Protein AF-A0AAW9EBA1-F1 (afdb_monomer)

Nearest PDB structures (foldseek):
  1f4n-assembly1_A  TM=6.784E-01  e=3.614E+00  Escherichia coli
  1f4m-assembly2_D  TM=6.315E-01  e=3.843E+00  Escherichia 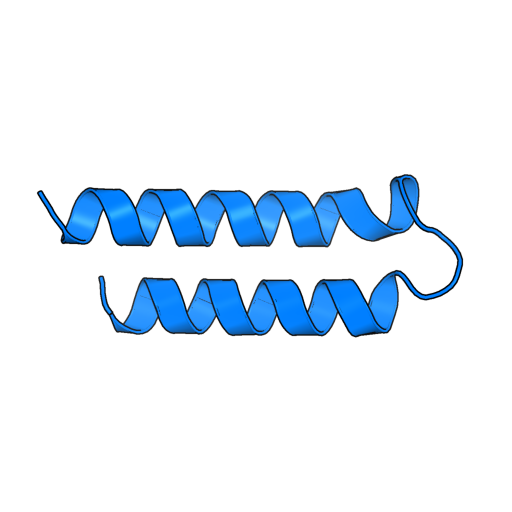coli
  1f4m-assembly1_B  TM=6.894E-01  e=6.285E+00  Escherichia coli

Secondary structure (DSSP, 8-state):
-HHHHHHHHHHHHHHHHHHHHHH-SSSHHHHHHHHHHHHHHHHHT-

Solvent-accessible surface area (backbone atoms only — not comparable to full-atom values): 2356 Å² total; per-residue (Å²): 119,65,46,64,50,22,48,52,50,17,49,52,30,40,55,46,27,71,46,28,52,78,78,33,69,81,70,16,69,66,53,22,53,50,29,44,49,51,17,52,52,29,50,73,73,68

pLDDT: mean 88.81, std 8.72, range [59.88, 96.38]

Sequence (46 aa):
MSNTTHYENANFLRELAESLPRILPEGGPDKAALLQRLANEELAQA

Radius of gyration: 11.21 Å; Cα contacts (8 Å, |Δi|>4): 47; chains: 1; bounding box: 25×13×30 Å

Foldseek 3Di:
DLQVVLQVQLVVLQVCLVCQCVVPVDPSPVSSVVSNVVSVVSNVVD

Mean predicted aligned error: 4.07 Å

Organism: Klebsiella aerogenes (NCBI:txid548)

Structure (mmCIF, N/CA/C/O backbone):
data_AF-A0AAW9EBA1-F1
#
_entry.id   AF-A0AAW9EBA1-F1
#
loop_
_atom_site.group_PDB
_atom_site.id
_atom_site.type_symbol
_atom_site.label_atom_id
_atom_site.label_alt_id
_atom_site.label_comp_id
_atom_site.label_asym_id
_atom_site.label_entity_id
_atom_site.label_seq_id
_atom_site.p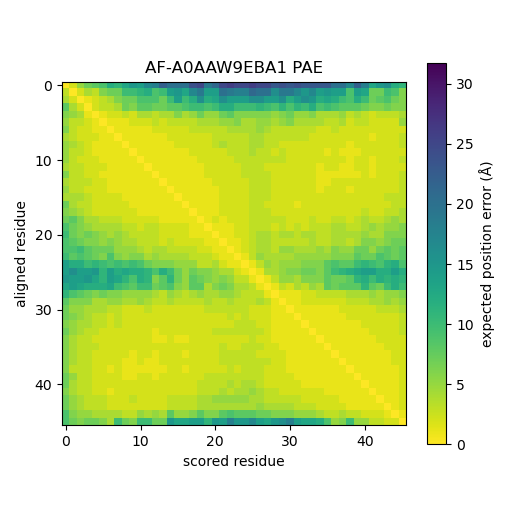dbx_PDB_ins_code
_atom_site.Cartn_x
_atom_site.Cartn_y
_atom_site.Cartn_z
_atom_site.occupancy
_atom_site.B_iso_or_equiv
_atom_site.auth_seq_id
_atom_site.auth_comp_id
_atom_site.auth_asym_id
_atom_site.auth_atom_id
_atom_site.pdbx_PDB_model_num
ATOM 1 N N . MET A 1 1 ? -9.682 1.347 17.342 1.00 59.88 1 MET A N 1
ATOM 2 C CA . MET A 1 1 ? -8.477 1.920 16.700 1.00 59.88 1 MET A CA 1
ATOM 3 C C . MET A 1 1 ? -7.915 1.015 15.607 1.00 59.88 1 MET A C 1
ATOM 5 O O . MET A 1 1 ? -7.161 1.512 14.789 1.00 59.88 1 MET A O 1
ATOM 9 N N . SER A 1 2 ? -8.298 -0.265 15.538 1.00 63.44 2 SER A N 1
ATOM 10 C CA . SER A 1 2 ? -7.756 -1.204 14.546 1.00 63.44 2 SER A CA 1
ATOM 11 C C . SER A 1 2 ? -8.173 -0.904 13.099 1.00 63.44 2 SER A C 1
ATOM 13 O O . SER A 1 2 ? -7.316 -0.926 12.228 1.00 63.44 2 SER A O 1
ATOM 15 N N . ASN A 1 3 ? -9.433 -0.526 12.836 1.00 69.75 3 ASN A N 1
ATOM 16 C CA . ASN A 1 3 ? -9.895 -0.226 11.469 1.00 69.75 3 ASN A CA 1
ATOM 17 C C . ASN A 1 3 ? -9.081 0.900 10.816 1.00 69.75 3 ASN A C 1
ATOM 19 O O . ASN A 1 3 ? -8.628 0.762 9.688 1.00 69.75 3 ASN A O 1
ATOM 23 N N . THR A 1 4 ? -8.827 1.994 11.544 1.00 77.25 4 THR A N 1
ATOM 24 C CA . THR A 1 4 ? -7.989 3.108 11.066 1.00 77.25 4 THR A CA 1
ATOM 25 C C . THR A 1 4 ? -6.588 2.645 10.668 1.00 77.25 4 THR A C 1
ATOM 27 O O . THR A 1 4 ? -6.124 3.011 9.596 1.00 77.25 4 THR A O 1
ATOM 30 N N . THR A 1 5 ? -5.974 1.759 11.456 1.00 87.00 5 THR A N 1
ATOM 31 C CA . THR A 1 5 ? -4.642 1.211 11.162 1.00 87.00 5 THR A CA 1
ATOM 32 C C . THR A 1 5 ? -4.636 0.325 9.915 1.00 87.00 5 THR A C 1
ATOM 34 O O . THR A 1 5 ? -3.711 0.415 9.115 1.00 87.00 5 THR A O 1
ATOM 37 N N . HIS A 1 6 ? -5.676 -0.484 9.697 1.00 90.50 6 HIS A N 1
ATOM 38 C CA . HIS A 1 6 ? -5.784 -1.303 8.486 1.00 90.50 6 HIS A CA 1
ATOM 39 C C . HIS A 1 6 ? -5.966 -0.453 7.217 1.00 90.50 6 HIS A C 1
ATOM 41 O O . HIS A 1 6 ? -5.326 -0.722 6.200 1.00 90.50 6 HIS A O 1
ATOM 47 N N . TYR A 1 7 ? -6.759 0.625 7.275 1.00 91.56 7 TYR A N 1
ATOM 48 C CA . TYR A 1 7 ? -6.873 1.571 6.156 1.00 91.56 7 TYR A CA 1
ATOM 49 C C . TYR A 1 7 ? -5.548 2.288 5.857 1.00 91.56 7 TYR A C 1
ATOM 51 O O . TYR A 1 7 ? -5.181 2.431 4.690 1.00 91.56 7 TYR A O 1
ATOM 59 N N . GLU A 1 8 ? -4.816 2.715 6.889 1.00 93.62 8 GLU A N 1
ATOM 60 C CA . GLU A 1 8 ? -3.500 3.351 6.739 1.00 93.62 8 GLU A CA 1
ATOM 61 C C . GLU A 1 8 ? -2.477 2.394 6.111 1.00 93.62 8 GLU A C 1
ATOM 63 O O . GLU A 1 8 ? -1.783 2.763 5.160 1.00 93.62 8 GLU A O 1
ATOM 68 N N . ASN A 1 9 ? -2.438 1.142 6.578 1.00 94.31 9 ASN A N 1
ATOM 69 C CA . ASN A 1 9 ? -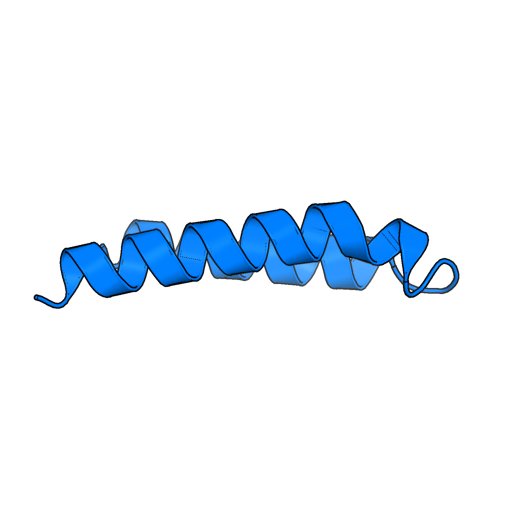1.567 0.103 6.029 1.00 94.31 9 ASN A CA 1
ATOM 70 C C . ASN A 1 9 ? -1.892 -0.192 4.563 1.00 94.31 9 ASN A C 1
ATOM 72 O O . ASN A 1 9 ? -0.992 -0.244 3.723 1.00 94.31 9 ASN A O 1
ATOM 76 N N . ALA A 1 10 ? -3.176 -0.347 4.235 1.00 95.50 10 ALA A N 1
ATOM 77 C CA . ALA A 1 10 ? -3.611 -0.576 2.867 1.00 95.50 10 ALA A CA 1
ATOM 78 C C . ALA A 1 10 ? -3.209 0.569 1.931 1.00 95.50 10 ALA A C 1
ATOM 80 O O . ALA A 1 10 ? -2.738 0.321 0.818 1.00 95.50 10 ALA A O 1
ATOM 81 N N . ASN A 1 11 ? -3.363 1.818 2.380 1.00 95.12 11 ASN A N 1
ATOM 82 C CA . ASN A 1 11 ? -2.987 2.974 1.577 1.00 95.12 11 ASN A CA 1
ATOM 83 C C . ASN A 1 11 ? -1.472 3.017 1.343 1.00 95.12 11 ASN A C 1
ATOM 85 O O . ASN A 1 11 ? -1.039 3.126 0.197 1.00 95.12 11 ASN A O 1
ATOM 89 N N . PHE A 1 12 ? -0.676 2.809 2.397 1.00 96.00 12 PHE A N 1
ATOM 90 C CA . PHE A 1 12 ? 0.783 2.752 2.302 1.00 96.00 12 PHE A CA 1
ATOM 91 C C . PHE A 1 12 ? 1.267 1.678 1.317 1.00 96.00 12 PHE A C 1
ATOM 93 O O . PHE A 1 12 ? 2.120 1.938 0.468 1.00 96.00 12 PHE A O 1
ATOM 100 N N . LEU A 1 13 ? 0.708 0.468 1.396 1.00 96.38 13 LEU A N 1
ATOM 101 C CA . LEU A 1 13 ? 1.069 -0.639 0.507 1.00 96.38 13 LEU A CA 1
ATOM 102 C C . LEU A 1 13 ? 0.746 -0.333 -0.958 1.00 96.38 13 LEU A C 1
ATOM 104 O O . LEU A 1 13 ? 1.503 -0.717 -1.854 1.00 96.38 13 LEU A O 1
ATOM 108 N N . ARG A 1 14 ? -0.348 0.392 -1.205 1.00 95.25 14 ARG A N 1
ATOM 109 C CA . ARG A 1 14 ? -0.748 0.809 -2.549 1.00 95.25 14 ARG A CA 1
ATOM 110 C C . ARG A 1 14 ? 0.196 1.869 -3.113 1.00 95.25 14 ARG A C 1
ATOM 112 O O . ARG A 1 14 ? 0.719 1.678 -4.209 1.00 95.25 14 ARG A O 1
ATOM 119 N N . GLU A 1 15 ? 0.518 2.890 -2.323 1.00 96.25 15 GLU A N 1
ATOM 120 C CA . GLU A 1 15 ? 1.488 3.928 -2.695 1.00 96.25 15 GLU A CA 1
ATOM 121 C C . GLU A 1 15 ? 2.888 3.343 -2.956 1.00 96.25 15 GLU A C 1
ATOM 123 O O . GLU A 1 15 ? 3.590 3.749 -3.892 1.00 96.25 15 GLU A O 1
ATOM 128 N N . LEU A 1 16 ? 3.288 2.338 -2.168 1.00 94.69 16 LEU A N 1
ATOM 129 C CA . LEU A 1 16 ? 4.543 1.618 -2.366 1.00 94.69 16 LEU A CA 1
ATOM 130 C C . LEU A 1 16 ? 4.530 0.812 -3.669 1.00 94.69 16 LEU A C 1
ATOM 132 O O . LEU A 1 16 ? 5.517 0.843 -4.402 1.00 94.69 16 LEU A O 1
ATOM 136 N N . ALA A 1 17 ? 3.424 0.132 -3.988 1.00 93.94 17 ALA A N 1
ATOM 137 C CA . ALA A 1 17 ? 3.268 -0.603 -5.243 1.00 93.94 17 ALA A CA 1
ATOM 138 C C . ALA A 1 17 ? 3.340 0.318 -6.471 1.00 93.94 17 ALA A C 1
ATOM 140 O O . ALA A 1 17 ? 3.929 -0.053 -7.484 1.00 93.94 17 ALA A O 1
ATOM 141 N N . GLU A 1 18 ? 2.772 1.521 -6.376 1.00 93.31 18 GLU A N 1
ATOM 142 C CA . GLU A 1 18 ? 2.787 2.532 -7.441 1.00 93.31 18 GLU A CA 1
ATOM 143 C C . GLU A 1 18 ? 4.171 3.171 -7.624 1.00 93.31 18 GLU A C 1
ATOM 145 O O . GLU A 1 18 ? 4.580 3.485 -8.745 1.00 93.31 18 GLU A O 1
ATOM 150 N N . SER A 1 19 ? 4.925 3.322 -6.534 1.00 92.75 19 SER A N 1
ATOM 151 C CA . SER A 1 19 ? 6.285 3.872 -6.557 1.00 92.75 19 SER A CA 1
ATOM 152 C C . SER A 1 19 ? 7.344 2.831 -6.937 1.00 92.75 19 SER A C 1
ATOM 154 O O . SER A 1 19 ? 8.413 3.185 -7.442 1.00 92.75 19 SER A O 1
ATOM 156 N N . LEU A 1 20 ? 7.055 1.541 -6.740 1.00 90.06 20 LEU A N 1
ATOM 157 C CA . LEU A 1 20 ? 8.004 0.445 -6.930 1.00 90.06 20 LEU A CA 1
ATOM 158 C C . LEU A 1 20 ? 8.648 0.393 -8.324 1.00 90.06 20 LEU A C 1
ATOM 160 O O . LEU A 1 20 ? 9.861 0.224 -8.377 1.00 90.06 20 LEU A O 1
ATOM 164 N N . PRO A 1 21 ? 7.925 0.584 -9.445 1.00 85.94 21 PRO A N 1
ATOM 165 C CA . PRO A 1 21 ? 8.524 0.561 -10.780 1.00 85.94 21 PRO A CA 1
ATOM 166 C C . PRO A 1 21 ? 9.575 1.655 -11.0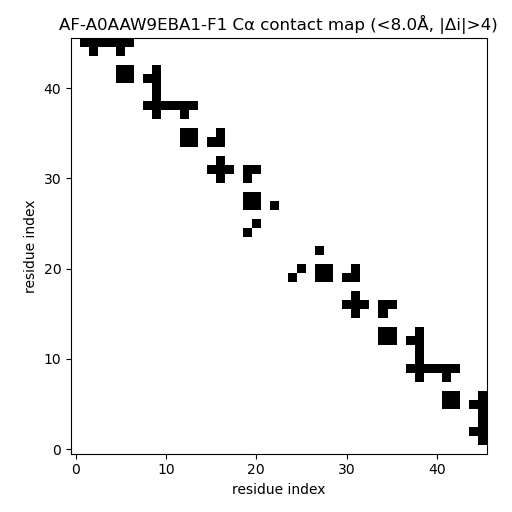03 1.00 85.94 21 PRO A C 1
ATOM 168 O O . PRO A 1 21 ? 10.450 1.501 -11.851 1.00 85.94 21 PRO A O 1
ATOM 171 N N . ARG A 1 22 ? 9.507 2.762 -10.246 1.00 88.75 22 ARG A N 1
ATOM 172 C CA . ARG A 1 22 ? 10.523 3.826 -10.280 1.00 88.75 22 ARG A CA 1
ATOM 173 C C . ARG A 1 22 ? 11.742 3.495 -9.420 1.00 88.75 22 ARG A C 1
ATOM 175 O O . ARG A 1 22 ? 12.845 3.893 -9.774 1.00 88.75 22 ARG A O 1
ATOM 182 N N . ILE A 1 23 ? 11.541 2.802 -8.298 1.00 88.50 23 ILE A N 1
ATOM 183 C CA . ILE A 1 23 ? 12.597 2.474 -7.323 1.00 88.50 23 ILE A CA 1
ATOM 184 C C . ILE A 1 23 ? 13.343 1.195 -7.730 1.00 88.50 23 ILE A C 1
ATOM 186 O O . ILE A 1 23 ? 14.555 1.094 -7.563 1.00 88.50 23 ILE A O 1
ATOM 190 N N . LEU A 1 24 ? 12.614 0.220 -8.271 1.00 87.38 24 LEU A N 1
ATOM 191 C CA . LEU A 1 24 ? 13.112 -1.081 -8.692 1.00 87.38 24 LEU A CA 1
ATOM 192 C C . LEU A 1 24 ? 12.545 -1.434 -10.081 1.00 87.38 24 LEU A C 1
ATOM 194 O O . LEU A 1 24 ? 11.558 -2.167 -10.186 1.00 87.38 24 LEU A O 1
ATOM 198 N N . PRO A 1 25 ? 13.147 -0.900 -11.158 1.00 78.19 25 PRO A N 1
ATOM 199 C CA . PRO A 1 25 ? 12.657 -1.110 -12.519 1.00 78.19 25 PRO A CA 1
ATOM 200 C C . PRO A 1 25 ? 12.794 -2.569 -12.9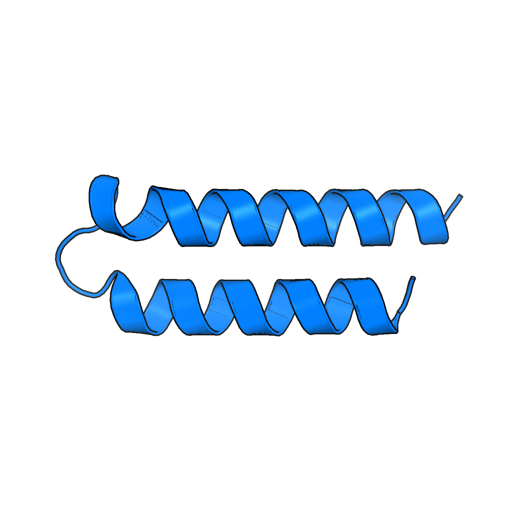89 1.00 78.19 25 PRO A C 1
ATOM 202 O O . PRO A 1 25 ? 11.949 -3.048 -13.743 1.00 78.19 25 PRO A O 1
ATOM 205 N N . GLU A 1 26 ? 13.794 -3.311 -12.499 1.00 81.44 26 GLU A N 1
ATOM 206 C CA . GLU A 1 26 ? 13.948 -4.750 -12.753 1.00 81.44 26 GLU A CA 1
ATOM 207 C C . GLU A 1 26 ? 13.283 -5.570 -11.631 1.00 81.44 26 GLU A C 1
ATOM 209 O O . GLU A 1 26 ? 13.713 -5.549 -10.480 1.00 81.44 26 GLU A O 1
ATOM 214 N N . GLY A 1 27 ? 12.198 -6.286 -11.947 1.00 74.56 27 GLY A N 1
ATOM 215 C CA . GLY A 1 27 ? 11.426 -7.074 -10.968 1.00 74.56 27 GLY A CA 1
ATOM 216 C C 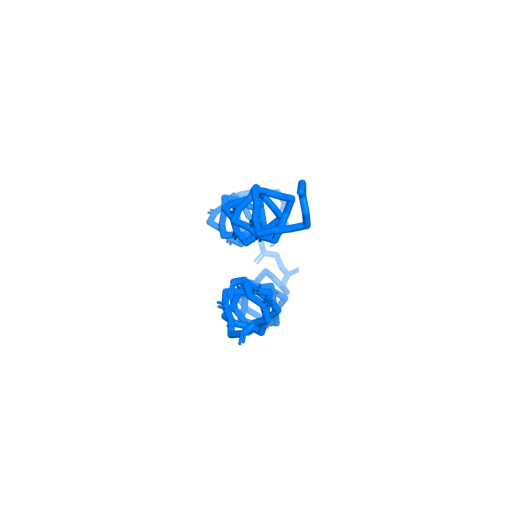. GLY A 1 27 ? 10.380 -6.280 -10.169 1.00 74.56 27 GLY A C 1
ATOM 217 O O . GLY A 1 27 ? 9.770 -6.812 -9.239 1.00 74.56 27 GLY A O 1
ATOM 218 N N . GLY A 1 28 ? 10.148 -5.016 -10.534 1.00 79.56 28 GLY A N 1
ATOM 219 C CA . GLY A 1 28 ? 9.089 -4.166 -9.985 1.00 79.56 28 GLY A CA 1
ATOM 220 C C . GLY A 1 28 ? 7.654 -4.671 -10.210 1.00 79.56 28 GLY A C 1
ATOM 221 O O . GLY A 1 28 ? 6.868 -4.596 -9.268 1.00 79.56 28 GLY A O 1
ATOM 222 N N . PRO A 1 29 ? 7.282 -5.222 -11.386 1.00 85.94 29 PRO A N 1
ATOM 223 C CA . PRO A 1 29 ? 5.896 -5.616 -11.663 1.00 85.94 29 PRO A CA 1
ATOM 224 C C . PRO A 1 29 ? 5.369 -6.724 -10.742 1.00 85.94 29 PRO A C 1
ATOM 226 O O . PRO A 1 29 ? 4.282 -6.590 -10.181 1.00 85.94 29 PRO A O 1
ATOM 229 N N . ASP A 1 30 ? 6.153 -7.784 -10.524 1.00 89.56 30 ASP A N 1
ATOM 230 C CA . ASP A 1 30 ? 5.744 -8.913 -9.678 1.00 89.56 30 ASP A CA 1
ATOM 231 C C . ASP A 1 30 ? 5.608 -8.492 -8.212 1.00 89.56 30 ASP A C 1
ATOM 233 O O . ASP A 1 30 ? 4.649 -8.841 -7.524 1.00 89.56 30 ASP A O 1
ATOM 237 N N . LYS A 1 31 ? 6.551 -7.676 -7.732 1.00 90.31 31 LYS A N 1
ATOM 238 C CA . LYS A 1 31 ? 6.530 -7.157 -6.362 1.00 90.31 31 LYS A CA 1
ATOM 239 C C . LYS A 1 31 ? 5.419 -6.128 -6.154 1.00 90.31 31 LYS A C 1
ATOM 241 O O . LYS A 1 31 ? 4.776 -6.147 -5.108 1.00 90.31 31 LYS A O 1
ATOM 246 N N . ALA A 1 32 ? 5.138 -5.280 -7.142 1.00 92.88 32 ALA A N 1
ATOM 247 C CA . ALA A 1 32 ? 4.006 -4.358 -7.101 1.00 92.88 32 ALA A CA 1
ATOM 248 C C . ALA A 1 32 ? 2.673 -5.119 -7.031 1.00 92.88 32 ALA A C 1
ATOM 250 O O . ALA A 1 32 ? 1.802 -4.752 -6.245 1.00 92.88 32 ALA A O 1
ATOM 251 N N . ALA A 1 33 ? 2.533 -6.224 -7.770 1.00 93.00 33 ALA A N 1
ATOM 252 C CA . ALA A 1 33 ? 1.347 -7.075 -7.700 1.00 93.00 33 ALA A CA 1
ATOM 253 C C . ALA A 1 33 ? 1.161 -7.721 -6.313 1.00 93.00 33 ALA A C 1
ATOM 255 O O . ALA A 1 33 ? 0.035 -7.806 -5.819 1.00 93.00 33 ALA A O 1
ATOM 256 N N . LEU A 1 34 ? 2.247 -8.143 -5.653 1.00 95.38 34 LEU A N 1
ATOM 257 C CA . LEU A 1 34 ? 2.193 -8.657 -4.278 1.00 95.38 34 LEU A CA 1
ATOM 258 C C . LEU A 1 34 ? 1.766 -7.578 -3.274 1.00 95.38 34 LEU A C 1
ATOM 260 O O . LEU A 1 34 ? 0.916 -7.835 -2.426 1.00 95.38 34 LEU A O 1
ATOM 264 N N . LEU A 1 35 ? 2.306 -6.366 -3.397 1.00 95.62 35 LEU A N 1
ATOM 265 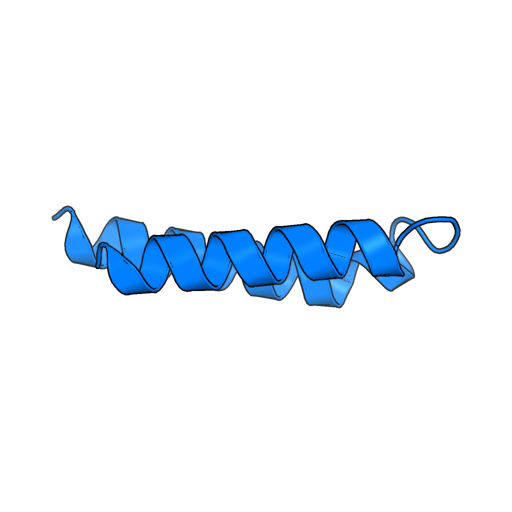C CA . LEU A 1 35 ? 1.943 -5.241 -2.532 1.00 95.62 35 LEU A CA 1
ATOM 266 C C . LEU A 1 35 ? 0.476 -4.829 -2.705 1.00 95.62 35 LEU A C 1
ATOM 268 O O . LEU A 1 35 ? -0.210 -4.584 -1.718 1.00 95.62 35 LEU A O 1
ATOM 272 N N . GLN A 1 36 ? -0.033 -4.826 -3.941 1.00 94.75 36 GLN A N 1
ATOM 273 C CA . GLN A 1 36 ? -1.455 -4.584 -4.205 1.00 94.75 36 GLN A CA 1
ATOM 274 C C . GLN A 1 36 ? -2.352 -5.658 -3.583 1.00 94.75 36 GLN A C 1
ATOM 276 O O . GLN A 1 36 ? -3.419 -5.337 -3.064 1.00 94.75 36 GLN A O 1
ATOM 281 N N . ARG A 1 37 ? -1.936 -6.931 -3.607 1.00 96.19 37 ARG A N 1
ATOM 282 C CA . ARG A 1 37 ? -2.670 -8.011 -2.929 1.00 96.19 37 ARG A CA 1
ATOM 283 C C . ARG A 1 37 ? -2.717 -7.795 -1.422 1.00 96.19 37 ARG A C 1
ATOM 28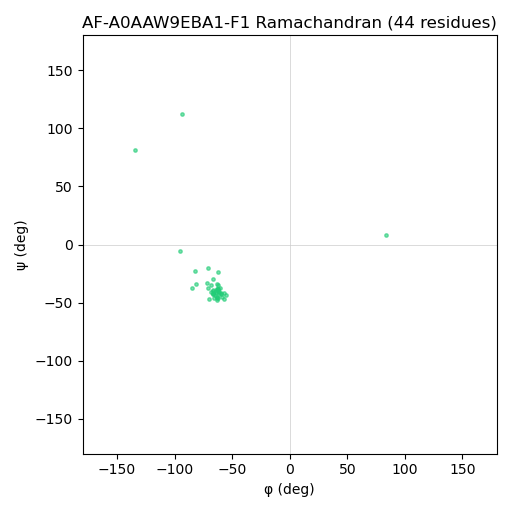5 O O . ARG A 1 37 ? -3.808 -7.821 -0.868 1.00 96.19 37 ARG A O 1
ATOM 292 N N . LEU A 1 38 ? -1.577 -7.491 -0.805 1.00 96.38 38 LEU A N 1
ATOM 293 C CA . LEU A 1 38 ? -1.508 -7.250 0.634 1.00 96.38 38 LEU A CA 1
ATOM 294 C C . LEU A 1 38 ? -2.348 -6.031 1.049 1.00 96.38 38 LEU A C 1
ATOM 296 O O . LEU A 1 38 ? -3.036 -6.077 2.060 1.00 96.38 38 LEU A O 1
ATOM 300 N N . ALA A 1 39 ? -2.369 -4.971 0.234 1.00 95.94 39 ALA A N 1
ATOM 301 C CA . ALA A 1 39 ? -3.239 -3.819 0.466 1.00 95.94 39 ALA A CA 1
ATOM 302 C C . ALA A 1 39 ? -4.726 -4.211 0.490 1.00 95.94 39 ALA A C 1
ATOM 304 O O . ALA A 1 39 ? -5.481 -3.750 1.342 1.00 95.94 39 ALA A O 1
ATOM 305 N N . ASN A 1 40 ? -5.149 -5.084 -0.429 1.00 94.44 40 ASN A N 1
ATOM 306 C CA . ASN A 1 40 ? -6.525 -5.577 -0.464 1.00 94.44 40 ASN A CA 1
ATOM 307 C C . ASN A 1 40 ? -6.848 -6.476 0.738 1.00 94.44 40 ASN A C 1
ATOM 309 O O . ASN A 1 40 ? -7.974 -6.445 1.229 1.00 94.44 40 ASN A O 1
ATOM 313 N N . GLU A 1 41 ? -5.882 -7.265 1.212 1.00 95.56 41 GLU A N 1
ATOM 314 C CA . GLU A 1 41 ? -6.037 -8.086 2.417 1.00 95.56 41 GLU A CA 1
ATOM 315 C C . GLU A 1 41 ? -6.176 -7.223 3.677 1.00 95.56 41 GLU A C 1
ATOM 317 O O . GLU A 1 41 ? -7.066 -7.483 4.482 1.00 95.56 41 GLU A O 1
ATOM 322 N N . GLU A 1 42 ? -5.382 -6.157 3.810 1.00 93.50 42 GLU A N 1
ATOM 323 C CA . GLU A 1 42 ? -5.524 -5.192 4.908 1.00 93.50 42 GLU A CA 1
ATOM 324 C C . GLU A 1 42 ? -6.900 -4.510 4.879 1.00 93.50 42 GLU A C 1
ATOM 326 O O . GLU A 1 42 ? -7.562 -4.433 5.909 1.00 93.50 42 GLU A O 1
ATOM 331 N N . LEU A 1 43 ? -7.398 -4.101 3.702 1.00 91.00 43 LEU A N 1
ATOM 332 C CA . LEU A 1 43 ? -8.756 -3.545 3.576 1.00 91.00 43 LEU A CA 1
ATOM 333 C C . LEU A 1 43 ? -9.851 -4.548 3.944 1.00 91.00 43 LEU A C 1
ATOM 335 O O . LEU A 1 43 ? -10.882 -4.152 4.477 1.00 91.00 43 LEU A O 1
ATOM 339 N N . ALA A 1 44 ? -9.653 -5.835 3.656 1.00 91.50 44 ALA A N 1
ATOM 340 C CA . ALA A 1 44 ? -10.620 -6.873 3.999 1.00 91.50 44 ALA A CA 1
ATOM 3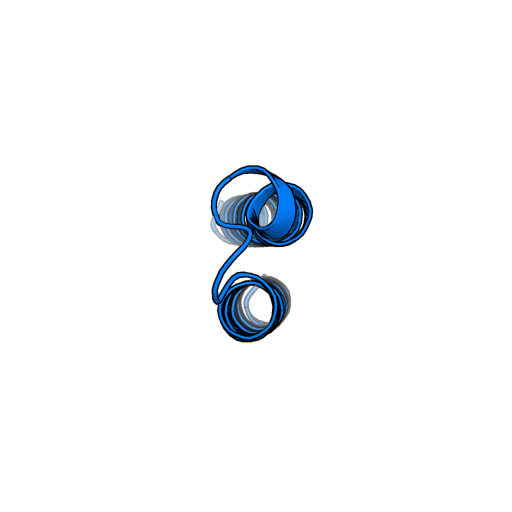41 C C . ALA A 1 44 ? -10.692 -7.147 5.512 1.00 91.50 44 ALA A C 1
ATOM 343 O O . ALA A 1 44 ? -11.686 -7.704 5.978 1.00 91.50 44 ALA A O 1
ATOM 344 N N . GLN A 1 45 ? -9.656 -6.770 6.268 1.00 85.44 45 GLN A N 1
ATOM 345 C CA . GLN A 1 45 ? -9.598 -6.878 7.730 1.00 85.44 45 GLN A CA 1
ATOM 346 C C . GLN A 1 45 ? -10.014 -5.583 8.457 1.00 85.44 45 GLN A C 1
ATOM 348 O O . GLN A 1 45 ? -10.096 -5.582 9.689 1.00 85.44 45 GLN A O 1
ATOM 353 N N . ALA A 1 46 ? -10.254 -4.500 7.709 1.00 76.88 46 ALA A N 1
ATOM 354 C CA . ALA A 1 46 ? -10.533 -3.153 8.210 1.00 76.88 46 ALA A CA 1
ATOM 355 C C . ALA A 1 46 ? -11.991 -2.891 8.613 1.00 76.88 46 ALA A C 1
ATOM 357 O O . ALA A 1 46 ? -12.889 -3.739 8.426 1.00 76.88 46 ALA A O 1
#